Protein AF-A0A4Q3UJ24-F1 (afdb_monomer_lite)

Sequence (160 aa):
MNAFTTLYKRLLTLDPSAPPPLFPPARPFFGDTIEVGVDAPSQSGLSLRGGWGESGSEPAVPLPLPPLQDEPLEEGVLTFTASGPNTAGIVTELFLQPLASRNRRTYLERYRHLAFTGFPLGSAESYPVSPGWYACAYRFVNANTGEATAIAELGIVRAE

Structure (mmCIF, N/CA/C/O backbone):
data_AF-A0A4Q3UJ24-F1
#
_entry.id   AF-A0A4Q3UJ24-F1
#
loop_
_atom_site.group_PDB
_atom_site.id
_atom_site.type_symbol
_atom_site.label_atom_id
_atom_site.label_alt_id
_atom_site.label_comp_id
_atom_site.label_asym_id
_atom_site.label_entity_id
_atom_site.label_seq_id
_atom_site.pdbx_PDB_ins_code
_atom_site.Cartn_x
_atom_site.Cartn_y
_atom_site.Cartn_z
_atom_site.occupancy
_atom_site.B_iso_or_equiv
_atom_site.auth_seq_id
_atom_site.auth_comp_id
_atom_site.auth_asym_id
_atom_site.auth_atom_id
_atom_site.pdbx_PDB_model_num
ATOM 1 N N . MET A 1 1 ? 5.312 -11.292 20.563 1.00 50.56 1 MET A N 1
ATOM 2 C CA . MET A 1 1 ? 3.980 -11.162 21.201 1.00 50.56 1 MET A CA 1
ATOM 3 C C . MET A 1 1 ? 3.038 -10.591 20.151 1.00 50.56 1 MET A C 1
ATOM 5 O O . MET A 1 1 ? 3.427 -9.614 19.527 1.00 50.56 1 MET A O 1
ATOM 9 N N . ASN A 1 2 ? 1.907 -11.236 19.847 1.00 58.84 2 ASN A N 1
ATOM 10 C CA . ASN A 1 2 ? 1.033 -10.808 18.742 1.00 58.84 2 ASN A CA 1
ATOM 11 C C . ASN A 1 2 ? -0.003 -9.770 19.220 1.00 58.84 2 ASN A C 1
ATOM 13 O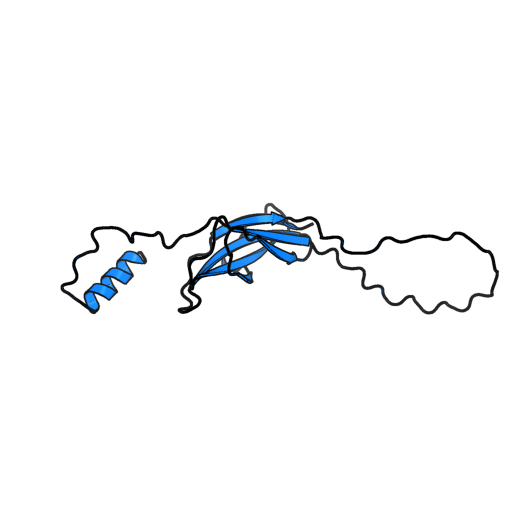 O . ASN A 1 2 ? -0.263 -9.665 20.420 1.00 58.84 2 ASN A O 1
ATOM 17 N N . ALA A 1 3 ? -0.591 -9.005 18.292 1.00 61.62 3 ALA A N 1
ATOM 18 C CA . ALA A 1 3 ? -1.565 -7.950 18.607 1.00 61.62 3 ALA A CA 1
ATOM 19 C C . ALA A 1 3 ? -2.751 -8.466 19.445 1.00 61.62 3 ALA A C 1
ATOM 21 O O . ALA A 1 3 ? -3.211 -7.789 20.363 1.00 61.62 3 ALA A O 1
ATOM 22 N N . PHE A 1 4 ? -3.167 -9.713 19.205 1.00 61.38 4 PHE A N 1
ATOM 23 C CA . PHE A 1 4 ? -4.209 -10.390 19.973 1.00 61.38 4 PHE A CA 1
ATOM 24 C C . PHE A 1 4 ? -3.833 -10.560 21.454 1.00 61.38 4 PHE A C 1
ATOM 26 O O . PHE A 1 4 ? -4.634 -10.256 22.336 1.00 61.38 4 PHE A O 1
ATOM 33 N N . THR A 1 5 ? -2.588 -10.956 21.752 1.00 67.50 5 THR A N 1
ATOM 34 C CA . THR A 1 5 ? -2.114 -11.096 23.141 1.00 67.50 5 THR A CA 1
ATOM 35 C C . THR A 1 5 ? -2.092 -9.745 23.861 1.00 67.50 5 THR A C 1
ATOM 37 O O . THR A 1 5 ? -2.345 -9.678 25.061 1.00 67.50 5 THR A O 1
ATOM 40 N N . THR A 1 6 ? -1.775 -8.665 23.143 1.00 72.56 6 THR A N 1
ATOM 41 C CA . THR A 1 6 ? -1.707 -7.306 23.698 1.00 72.56 6 THR A CA 1
ATOM 42 C C . THR A 1 6 ? -3.099 -6.747 23.998 1.00 72.56 6 THR A C 1
ATOM 44 O O . THR A 1 6 ? -3.315 -6.214 25.086 1.00 72.56 6 THR A O 1
ATOM 47 N N . LEU A 1 7 ? -4.058 -6.925 23.084 1.00 72.25 7 LEU A N 1
ATOM 48 C CA . LEU A 1 7 ? -5.453 -6.516 23.285 1.00 72.25 7 LEU A CA 1
ATOM 49 C C . LEU A 1 7 ? -6.120 -7.296 24.422 1.00 72.25 7 LEU A C 1
ATOM 51 O O . LEU A 1 7 ? -6.783 -6.696 25.265 1.00 72.25 7 LEU A O 1
ATOM 55 N N . TYR A 1 8 ? -5.884 -8.608 24.508 1.00 73.25 8 TYR A N 1
ATOM 56 C CA . TYR A 1 8 ? -6.436 -9.423 25.590 1.00 73.25 8 TYR A CA 1
ATOM 57 C C . TYR A 1 8 ? -5.894 -9.009 26.967 1.00 73.25 8 TYR A C 1
ATOM 59 O O . TYR A 1 8 ? -6.646 -8.895 27.931 1.00 73.25 8 TYR A O 1
ATOM 67 N N . LYS A 1 9 ? -4.601 -8.677 27.057 1.00 79.00 9 LYS A N 1
ATOM 68 C CA . LYS A 1 9 ? -4.016 -8.115 28.286 1.00 79.00 9 LYS A CA 1
ATOM 69 C C . LYS A 1 9 ? -4.651 -6.776 28.670 1.00 79.00 9 LYS A C 1
ATOM 71 O O . LYS A 1 9 ? -4.947 -6.558 29.841 1.00 79.00 9 LYS A O 1
ATOM 76 N N . ARG A 1 10 ? -4.897 -5.897 27.692 1.00 75.31 10 ARG A N 1
ATOM 77 C CA . ARG A 1 10 ? -5.622 -4.628 27.891 1.00 75.31 10 ARG A CA 1
ATOM 78 C C . ARG A 1 10 ? -7.040 -4.859 28.423 1.00 75.31 10 ARG A C 1
ATOM 80 O O . ARG A 1 10 ? -7.435 -4.163 29.351 1.00 75.31 10 ARG A O 1
ATOM 87 N N . LEU A 1 11 ? -7.762 -5.849 27.894 1.00 78.00 11 LEU A N 1
ATOM 88 C CA . LEU A 1 11 ? -9.104 -6.217 28.358 1.00 78.00 11 LEU A CA 1
ATOM 89 C C . LEU A 1 11 ? -9.093 -6.682 29.820 1.00 78.00 11 LEU A C 1
ATOM 91 O O . LEU A 1 11 ? -9.844 -6.142 30.621 1.00 78.00 11 LEU A O 1
ATOM 95 N N . LEU 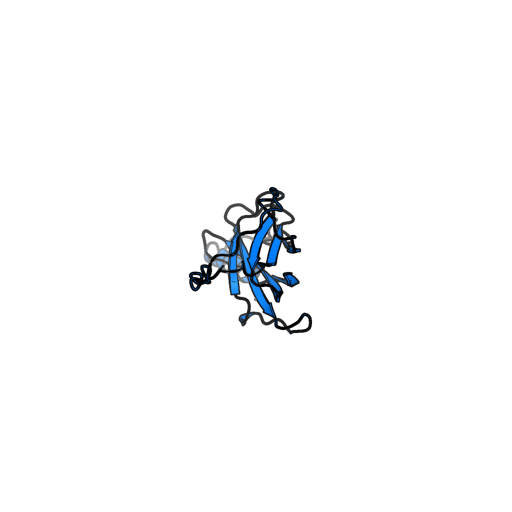A 1 12 ? -8.178 -7.584 30.188 1.00 80.81 12 LEU A N 1
ATOM 96 C CA . LEU A 1 12 ? -8.031 -8.059 31.573 1.00 80.81 12 LEU A CA 1
ATOM 97 C C . LEU A 1 12 ? -7.649 -6.950 32.565 1.00 80.81 12 LEU A C 1
ATOM 99 O O . LEU A 1 12 ? -7.876 -7.084 33.763 1.00 80.81 12 LEU A O 1
ATOM 103 N N . THR A 1 13 ? -7.057 -5.856 32.076 1.00 82.81 13 THR A N 1
ATOM 104 C CA . THR A 1 13 ? -6.737 -4.685 32.907 1.00 82.81 13 THR A CA 1
ATOM 105 C C . THR A 1 13 ? -7.984 -3.841 33.203 1.00 82.81 13 THR A C 1
ATOM 107 O O . THR A 1 13 ? -8.037 -3.174 34.230 1.00 82.81 13 THR A O 1
ATOM 110 N N . LEU A 1 14 ? -8.974 -3.851 32.303 1.00 77.62 14 LEU A N 1
ATOM 111 C CA . LEU A 1 14 ? -10.236 -3.114 32.438 1.00 77.62 14 LEU A CA 1
ATOM 112 C C . LEU A 1 14 ? -11.309 -3.935 33.160 1.00 77.62 14 LEU A C 1
ATOM 114 O O . LEU A 1 14 ? -12.084 -3.381 33.933 1.00 77.62 14 LEU A O 1
ATOM 118 N N . ASP A 1 15 ? -11.332 -5.242 32.916 1.00 83.31 15 ASP A N 1
ATOM 119 C CA . ASP A 1 15 ? -12.223 -6.195 33.564 1.00 83.31 15 ASP A CA 1
ATOM 120 C C . ASP A 1 15 ? -11.471 -7.518 33.800 1.00 83.31 15 ASP A C 1
ATOM 122 O O . ASP A 1 15 ? -11.307 -8.320 32.874 1.00 83.31 15 ASP A O 1
ATOM 126 N N . PRO A 1 16 ? -11.004 -7.776 35.034 1.00 87.31 16 PRO A N 1
ATOM 127 C CA . PRO A 1 16 ? -10.268 -8.994 35.358 1.00 87.31 16 PRO A CA 1
ATOM 128 C C . PRO A 1 16 ? -11.150 -10.250 35.343 1.00 87.31 16 PRO A C 1
ATOM 130 O O . PRO A 1 16 ? -10.620 -11.360 35.386 1.00 87.31 16 PRO A O 1
ATOM 133 N N . SER A 1 17 ? -12.476 -10.093 35.290 1.00 85.56 17 SER A N 1
ATOM 134 C CA . SER A 1 17 ? -13.439 -11.192 35.197 1.00 85.56 17 SER A CA 1
ATOM 135 C C . SER A 1 17 ? -13.883 -11.493 33.763 1.00 85.56 17 SER A C 1
ATOM 137 O O . SER A 1 17 ? -14.637 -12.445 33.548 1.00 85.56 17 SER A O 1
ATOM 139 N N . ALA A 1 18 ? -13.395 -10.727 32.780 1.00 77.06 18 ALA A N 1
ATOM 140 C CA . ALA A 1 18 ? -13.742 -10.919 31.381 1.00 77.06 18 ALA A CA 1
ATOM 141 C C . ALA A 1 18 ? -13.343 -12.333 30.911 1.00 77.06 18 ALA A C 1
ATOM 143 O O . ALA A 1 18 ? -12.176 -12.724 31.044 1.00 77.06 18 ALA A O 1
ATOM 144 N N . PRO A 1 19 ? -14.278 -13.118 30.344 1.00 71.75 19 PRO A N 1
ATOM 145 C CA . PRO A 1 19 ? -13.963 -14.450 29.857 1.00 71.75 19 PRO A CA 1
ATOM 146 C C . PRO A 1 19 ? -12.967 -14.368 28.691 1.00 71.75 19 PRO A C 1
ATOM 148 O O . PRO A 1 19 ? -13.056 -13.448 27.867 1.00 71.75 19 PRO A O 1
ATOM 151 N N . PRO A 1 20 ? -12.033 -15.331 28.574 1.00 64.50 20 PRO A N 1
ATOM 152 C CA . PRO A 1 20 ? -11.149 -15.392 27.423 1.00 64.50 20 PRO A CA 1
ATOM 153 C C . PRO A 1 20 ? -11.987 -15.464 26.141 1.00 64.50 20 PRO A C 1
ATOM 155 O O . PRO A 1 20 ? -12.939 -16.248 26.086 1.00 64.50 20 PRO A O 1
ATOM 158 N N . PRO A 1 21 ? -11.661 -14.677 25.101 1.00 60.38 21 PRO A N 1
ATOM 159 C CA . PRO A 1 21 ? -12.354 -14.773 23.828 1.00 60.38 21 PRO A CA 1
ATOM 160 C C . PRO A 1 21 ? -12.156 -16.184 23.266 1.00 60.38 21 PRO A C 1
ATOM 162 O O . PRO A 1 21 ? -11.046 -16.585 22.921 1.00 60.38 21 PRO A O 1
ATOM 165 N N . LEU A 1 22 ? -13.250 -16.946 23.214 1.00 62.34 22 LEU A N 1
ATOM 166 C CA . LEU A 1 22 ? -13.259 -18.346 22.776 1.00 62.34 22 LEU A CA 1
ATOM 167 C C . LEU A 1 22 ? -13.117 -18.492 21.258 1.00 62.34 22 LEU A C 1
ATOM 169 O O . LEU A 1 22 ? -12.803 -19.570 20.761 1.00 62.34 22 LEU A O 1
ATOM 173 N N . PHE A 1 23 ? -13.329 -17.399 20.529 1.00 52.28 23 PHE A N 1
ATOM 174 C CA . PHE A 1 23 ? -13.231 -17.345 19.083 1.00 52.28 23 PHE A CA 1
ATOM 175 C C . PHE A 1 23 ? -12.278 -16.216 18.685 1.00 52.28 23 PHE A C 1
ATOM 177 O O . PHE A 1 23 ? -12.253 -15.173 19.351 1.00 52.28 23 PHE A O 1
ATOM 184 N N . PRO A 1 24 ? -11.500 -16.386 17.601 1.00 50.75 24 PRO A N 1
ATOM 185 C CA . PRO A 1 24 ? -10.839 -15.248 16.977 1.00 50.75 24 PRO A CA 1
ATOM 186 C C . PRO A 1 24 ? -11.889 -14.172 16.633 1.00 50.75 24 PRO A C 1
ATOM 188 O O . PRO A 1 24 ? -13.072 -14.502 16.492 1.00 50.75 24 PRO A O 1
ATOM 191 N N . PRO A 1 25 ? -11.498 -12.889 16.499 1.00 53.19 25 PRO A N 1
ATOM 192 C CA . PRO A 1 25 ? -12.421 -11.856 16.045 1.00 53.19 25 PRO A CA 1
ATOM 193 C C . PRO A 1 25 ? -13.148 -12.340 14.787 1.00 53.19 25 PRO A C 1
ATOM 195 O O . PRO A 1 25 ? -12.522 -12.849 13.858 1.00 53.19 25 PRO A O 1
ATOM 198 N N . ALA A 1 26 ? -14.476 -12.194 14.775 1.00 50.53 26 ALA A N 1
ATOM 199 C CA . ALA A 1 26 ? -15.353 -12.736 13.731 1.00 50.53 26 ALA A CA 1
ATOM 200 C C . ALA A 1 26 ? -15.060 -12.178 12.326 1.00 50.53 26 ALA A C 1
ATOM 202 O O . ALA A 1 26 ? -15.609 -12.657 11.337 1.00 50.53 26 ALA A O 1
ATOM 203 N N . ARG A 1 27 ? -14.211 -11.149 12.242 1.00 42.06 27 ARG A N 1
ATOM 204 C CA . ARG A 1 27 ? -13.706 -10.573 11.005 1.00 42.06 27 ARG A CA 1
ATOM 205 C C . ARG A 1 27 ? -12.182 -10.481 11.092 1.00 42.06 27 ARG A C 1
ATOM 207 O O . ARG A 1 27 ? -11.677 -9.951 12.088 1.00 42.06 27 ARG A O 1
ATOM 214 N N . PRO A 1 28 ? -11.444 -10.961 10.079 1.00 47.44 28 PRO A N 1
ATOM 215 C CA . PRO A 1 28 ? -10.053 -10.578 9.920 1.00 47.44 28 PRO A CA 1
ATOM 216 C C . PRO A 1 28 ? -9.968 -9.045 9.879 1.00 47.44 28 PRO A C 1
ATOM 218 O O . PRO A 1 28 ? -10.821 -8.390 9.289 1.00 47.44 28 PRO A O 1
ATOM 221 N N . PHE A 1 29 ? -8.919 -8.461 10.458 1.00 50.59 29 PHE A N 1
ATOM 222 C CA . PHE A 1 29 ? -8.585 -7.043 10.235 1.00 50.59 29 PHE A CA 1
ATOM 223 C C . PHE A 1 29 ? -7.980 -6.810 8.828 1.00 50.59 29 PHE A C 1
ATOM 225 O O . PHE A 1 29 ? -7.466 -5.742 8.519 1.00 50.59 29 PHE A O 1
ATOM 232 N N . PHE A 1 30 ? -8.008 -7.840 7.982 1.00 55.16 30 PHE A N 1
ATOM 233 C CA . PHE A 1 30 ? -7.526 -7.849 6.609 1.00 55.16 30 PHE A CA 1
ATOM 234 C C . PHE A 1 30 ? -8.750 -7.943 5.704 1.00 55.16 30 PHE A C 1
ATOM 236 O O . PHE A 1 30 ? -9.572 -8.842 5.888 1.00 55.16 30 PHE A O 1
ATOM 243 N N . GLY A 1 31 ? -8.897 -6.974 4.805 1.00 42.84 31 GLY A N 1
ATOM 244 C CA . GLY A 1 31 ? -10.118 -6.807 4.022 1.00 42.84 31 GLY A CA 1
ATOM 245 C C . GLY A 1 31 ? -9.971 -7.209 2.569 1.00 42.84 31 GLY A C 1
ATOM 246 O O . GLY A 1 31 ? -10.722 -8.055 2.111 1.00 42.84 31 GLY A O 1
ATOM 247 N N . ASP A 1 32 ? -8.993 -6.655 1.858 1.00 53.06 32 ASP A N 1
ATOM 248 C CA . ASP A 1 32 ? -9.015 -6.711 0.399 1.00 53.06 32 ASP A CA 1
ATOM 249 C C . ASP A 1 32 ? -7.628 -6.925 -0.190 1.00 53.06 32 ASP A C 1
ATOM 251 O O . ASP A 1 32 ? -6.625 -6.429 0.327 1.00 53.06 32 ASP A O 1
ATOM 255 N N . THR A 1 33 ? -7.589 -7.675 -1.290 1.00 56.09 33 THR A N 1
ATOM 256 C CA . THR A 1 33 ? -6.408 -7.752 -2.144 1.00 56.09 33 THR A CA 1
ATOM 257 C C . THR A 1 33 ? -6.421 -6.511 -3.023 1.00 56.09 33 THR A C 1
ATOM 259 O O . THR A 1 33 ? -7.367 -6.289 -3.777 1.00 56.09 33 THR A O 1
ATOM 262 N N . ILE A 1 34 ? -5.395 -5.677 -2.893 1.00 65.31 34 ILE A N 1
ATOM 263 C CA . ILE A 1 34 ? -5.133 -4.622 -3.867 1.00 65.31 34 ILE A CA 1
ATOM 264 C C . ILE A 1 34 ? -4.326 -5.253 -4.999 1.00 65.31 34 ILE A C 1
ATOM 266 O O . ILE A 1 34 ? -3.360 -5.968 -4.749 1.00 65.31 34 ILE A O 1
ATOM 270 N N . GLU A 1 35 ? -4.721 -4.998 -6.235 1.00 74.06 35 GLU A N 1
ATOM 271 C CA . GLU A 1 35 ? -3.950 -5.309 -7.431 1.00 74.06 35 GLU A CA 1
ATOM 272 C C . GLU A 1 35 ? -3.419 -4.007 -8.030 1.00 74.06 35 GLU A C 1
ATOM 274 O O . GLU A 1 35 ? -4.015 -2.939 -7.871 1.00 74.06 35 GLU A O 1
ATOM 279 N N . VAL A 1 36 ? -2.278 -4.086 -8.709 1.00 79.88 36 VAL A N 1
ATOM 280 C CA . VAL A 1 36 ? -1.691 -2.948 -9.416 1.00 79.88 36 VAL A CA 1
ATOM 281 C C . VAL A 1 36 ? -1.546 -3.287 -10.892 1.00 79.88 36 VAL A C 1
ATOM 283 O O . VAL A 1 36 ? -0.994 -4.326 -11.258 1.00 79.88 36 VAL A O 1
ATOM 286 N N . GLY A 1 37 ? -2.058 -2.395 -11.729 1.00 71.31 37 GLY A N 1
ATOM 287 C CA . GLY A 1 37 ? -1.960 -2.427 -13.178 1.00 71.31 37 GLY A CA 1
ATOM 288 C C . GLY A 1 37 ? -1.336 -1.141 -13.713 1.00 71.31 37 GLY A C 1
ATOM 289 O O . GLY A 1 37 ? -1.108 -0.176 -12.983 1.00 71.31 37 GLY A O 1
ATOM 290 N N . VAL A 1 38 ? -1.052 -1.149 -15.008 1.00 71.25 38 VAL A N 1
ATOM 291 C CA . VAL A 1 38 ? -0.562 0.009 -15.760 1.00 71.25 38 VAL A CA 1
ATOM 292 C C . VAL A 1 38 ? -1.654 0.340 -16.763 1.00 71.25 38 VAL A C 1
ATOM 294 O O . VAL A 1 38 ? -2.083 -0.557 -17.491 1.00 71.25 38 VAL A O 1
ATOM 297 N N . ASP A 1 39 ? -2.122 1.585 -16.773 1.00 55.22 39 ASP A N 1
ATOM 298 C CA . ASP A 1 39 ? -3.056 2.055 -17.796 1.00 55.22 39 ASP A CA 1
ATOM 299 C C . ASP A 1 39 ? -2.303 2.746 -18.927 1.00 55.22 39 ASP A C 1
ATOM 301 O O . ASP A 1 39 ? -1.263 3.370 -18.712 1.00 55.22 39 ASP A O 1
ATOM 305 N N . ALA A 1 40 ? -2.849 2.652 -20.139 1.00 41.12 40 ALA A N 1
ATOM 306 C CA . ALA A 1 40 ? -2.377 3.481 -21.239 1.00 41.12 40 ALA A CA 1
ATOM 307 C C . ALA A 1 40 ? -2.690 4.957 -20.923 1.00 41.12 40 ALA A C 1
ATOM 309 O O . ALA A 1 40 ? -3.785 5.242 -20.425 1.00 41.12 40 ALA A O 1
ATOM 310 N N . PRO A 1 41 ? -1.782 5.904 -21.228 1.00 42.69 41 PRO A N 1
ATOM 311 C CA . PRO A 1 41 ? -2.036 7.316 -20.985 1.00 42.69 41 PRO A CA 1
ATOM 312 C C . PRO A 1 41 ? -3.322 7.728 -21.707 1.00 42.69 41 PRO A C 1
ATOM 314 O O . PRO A 1 41 ? -3.481 7.511 -22.913 1.00 42.69 41 PRO A O 1
ATOM 317 N N . SER A 1 42 ? -4.270 8.296 -20.960 1.00 43.50 42 SER A N 1
ATOM 318 C CA . SER A 1 42 ? -5.546 8.771 -21.487 1.00 43.50 42 SER A CA 1
ATOM 319 C C . SER A 1 42 ? -5.305 9.955 -22.428 1.00 43.50 42 SER A C 1
ATOM 321 O O . SER A 1 42 ? -5.337 11.111 -22.003 1.00 43.50 42 SER A O 1
ATOM 323 N N . GLN A 1 43 ? -5.049 9.678 -23.710 1.00 41.38 43 GLN A N 1
ATOM 324 C CA . GLN A 1 43 ? -4.903 10.699 -24.747 1.00 41.38 43 GLN A CA 1
ATOM 325 C C . GLN A 1 43 ? -6.232 11.440 -24.925 1.00 41.38 43 GLN A C 1
ATOM 327 O O . GLN A 1 43 ? -7.132 10.995 -25.638 1.00 41.38 43 GLN A O 1
ATOM 332 N N . SER A 1 44 ? -6.360 12.582 -24.256 1.00 42.00 44 SER A N 1
ATOM 333 C CA . SER A 1 44 ? -7.548 13.430 -24.305 1.00 42.00 44 SER A CA 1
ATOM 334 C C . SER A 1 44 ? -7.225 14.744 -25.016 1.00 42.00 44 SER A C 1
ATOM 336 O O . SER A 1 44 ? -6.802 15.707 -24.388 1.00 42.00 44 SER A O 1
ATOM 338 N N . GLY A 1 45 ? -7.486 14.774 -26.329 1.00 35.03 45 GLY A N 1
ATOM 339 C CA . GLY A 1 45 ? -7.586 15.984 -27.164 1.00 35.03 45 GLY A CA 1
ATOM 340 C C . GLY A 1 45 ? -6.280 16.373 -27.868 1.00 35.03 45 GLY A C 1
ATOM 341 O O . GLY A 1 45 ? -5.229 16.394 -27.257 1.00 35.03 45 GLY A O 1
ATOM 342 N N . LEU A 1 46 ? -6.220 16.706 -29.156 1.00 33.75 46 LEU A N 1
ATOM 343 C CA . LEU A 1 46 ? -7.227 17.032 -30.163 1.00 33.75 46 LEU A CA 1
ATOM 344 C C . LEU A 1 46 ? -6.577 16.780 -31.536 1.00 33.75 46 LEU A C 1
ATOM 346 O O . LEU A 1 46 ? -5.570 17.395 -31.875 1.00 33.75 46 LEU A O 1
ATOM 350 N N . SER A 1 47 ? -7.170 15.917 -32.357 1.00 47.22 47 SER A N 1
ATOM 351 C CA . SER A 1 47 ? -6.954 15.973 -33.806 1.00 47.22 47 SER A CA 1
ATOM 352 C C . SER A 1 47 ? -7.803 17.101 -34.381 1.00 47.22 47 SER A C 1
ATOM 354 O O . SER A 1 47 ? -8.986 17.134 -34.060 1.00 47.22 47 SER A O 1
ATOM 356 N N . LEU A 1 48 ? -7.250 17.952 -35.261 1.00 39.78 48 LEU A N 1
ATOM 357 C CA . LEU A 1 48 ? -7.967 18.533 -36.413 1.00 39.78 48 LEU A CA 1
ATOM 358 C C . LEU A 1 48 ? -7.041 19.316 -37.378 1.00 39.78 48 LEU A C 1
ATOM 360 O O . LEU A 1 48 ? -6.561 20.399 -37.075 1.00 39.78 48 LEU A O 1
ATOM 364 N N . ARG A 1 49 ? -6.918 18.749 -38.589 1.00 39.38 49 ARG A N 1
ATOM 365 C CA . ARG A 1 49 ? -6.974 19.376 -39.931 1.00 39.38 49 ARG A CA 1
ATOM 366 C C . ARG A 1 49 ? -6.038 20.549 -40.300 1.00 39.38 49 ARG A C 1
ATOM 368 O O . ARG A 1 49 ? -6.361 21.700 -40.064 1.00 39.38 49 ARG A O 1
ATOM 375 N N . GLY A 1 50 ? -5.097 20.231 -41.197 1.00 36.56 50 GLY A N 1
ATOM 376 C CA . GLY A 1 50 ? -5.226 20.563 -42.630 1.00 36.56 50 GLY A CA 1
ATOM 377 C C . GLY A 1 50 ? -4.588 21.864 -43.142 1.00 36.56 50 GLY A C 1
ATOM 378 O O . GLY A 1 50 ? -4.870 22.938 -42.634 1.00 36.56 50 GLY A O 1
ATOM 379 N N . GLY A 1 51 ? -3.845 21.755 -44.254 1.00 34.72 51 GLY A N 1
ATOM 380 C CA . GLY A 1 51 ? -3.584 22.872 -45.175 1.00 34.72 51 GLY A CA 1
ATOM 381 C C . GLY A 1 51 ? -2.169 22.908 -45.756 1.00 34.72 51 GLY A C 1
ATOM 382 O O . GLY A 1 51 ? -1.252 23.389 -45.106 1.00 34.72 51 GLY A O 1
ATOM 383 N N . TRP A 1 52 ? -2.007 22.427 -46.991 1.00 43.28 52 TRP A N 1
ATOM 384 C CA . TRP A 1 52 ? -0.829 22.666 -47.837 1.00 43.28 52 TRP A CA 1
ATOM 385 C C . TRP A 1 52 ? -1.078 23.903 -48.725 1.00 43.28 52 TRP A C 1
ATOM 387 O O . TRP A 1 52 ? -2.150 23.992 -49.322 1.00 43.28 52 TRP A O 1
ATOM 397 N N . GLY A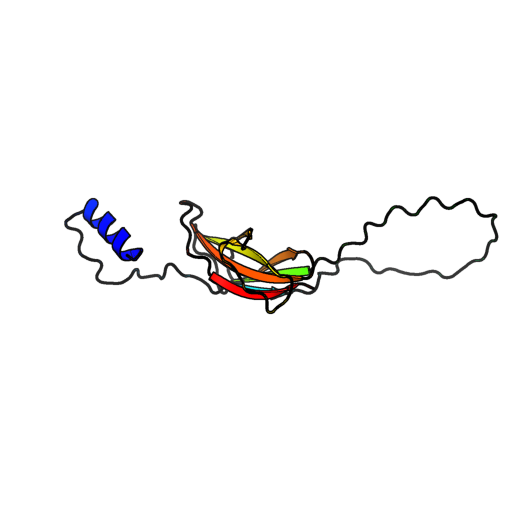 1 53 ? -0.085 24.794 -48.858 1.00 38.06 53 GLY A N 1
ATOM 398 C CA . GLY A 1 53 ? -0.070 25.988 -49.737 1.00 38.06 53 GLY A CA 1
ATOM 399 C C . GLY A 1 53 ? 0.196 27.271 -48.931 1.00 38.06 53 GLY A C 1
ATOM 400 O O . GLY A 1 53 ? -0.345 27.407 -47.846 1.00 38.06 53 GLY A O 1
ATOM 401 N N . GLU A 1 54 ? 1.032 28.238 -49.312 1.00 37.81 54 GLU A N 1
ATOM 402 C CA . GLU A 1 54 ? 1.595 28.646 -50.604 1.00 37.81 54 GLU A CA 1
ATOM 403 C C . GLU A 1 54 ? 2.956 29.353 -50.411 1.00 37.81 54 GLU A C 1
ATOM 405 O O . GLU A 1 54 ? 3.381 29.656 -49.297 1.00 37.81 54 GLU A O 1
ATOM 410 N N . SER A 1 55 ? 3.645 29.598 -51.528 1.00 48.34 55 SER A N 1
ATOM 411 C CA . SER A 1 55 ? 4.966 30.214 -51.625 1.00 48.34 55 SER A CA 1
ATOM 412 C C . SER A 1 55 ? 4.956 31.728 -51.389 1.00 48.34 55 SER A C 1
ATOM 414 O O . SER A 1 55 ? 4.124 32.433 -51.957 1.00 48.34 55 SER A O 1
ATOM 416 N N . GLY A 1 56 ? 5.976 32.241 -50.702 1.00 38.56 56 GLY A N 1
ATOM 417 C CA . GLY A 1 56 ? 6.282 33.669 -50.625 1.00 38.56 56 GLY A CA 1
ATOM 418 C C . GLY A 1 56 ? 7.671 33.881 -50.031 1.00 38.56 56 GLY A C 1
ATOM 419 O O . GLY A 1 56 ? 7.928 33.512 -48.892 1.00 38.56 56 GLY A O 1
ATOM 420 N N . SER A 1 57 ? 8.596 34.411 -50.826 1.00 50.72 57 SER A N 1
ATOM 421 C CA . SER A 1 57 ? 9.958 34.749 -50.415 1.00 50.72 57 SER A CA 1
ATOM 422 C C . SER A 1 57 ? 9.985 36.123 -49.733 1.00 50.72 57 SER A C 1
ATOM 424 O O . SER A 1 57 ? 9.991 37.142 -50.424 1.00 50.72 57 SER A O 1
ATOM 426 N N . GLU A 1 58 ? 10.035 36.150 -48.400 1.00 47.94 58 GLU A N 1
ATOM 427 C CA . GLU A 1 58 ? 10.365 37.335 -47.591 1.00 47.94 58 GLU A CA 1
ATOM 428 C C . GLU A 1 58 ? 11.782 37.209 -46.991 1.00 47.94 58 GLU A C 1
ATOM 430 O O . GLU A 1 58 ? 12.219 36.099 -46.668 1.00 47.94 58 GLU A O 1
ATOM 435 N N . PRO A 1 59 ? 12.542 38.314 -46.855 1.00 46.38 59 PRO A N 1
ATOM 436 C CA . PRO A 1 59 ? 13.871 38.287 -46.252 1.00 46.38 59 PRO A CA 1
ATOM 437 C C . PRO A 1 59 ? 13.782 37.942 -44.759 1.00 46.38 59 PRO A C 1
ATOM 439 O O . PRO A 1 59 ? 12.966 38.497 -44.026 1.00 46.38 59 PRO A O 1
ATOM 442 N N . ALA A 1 60 ? 14.644 37.022 -44.320 1.00 55.28 60 ALA A N 1
ATOM 443 C CA . ALA A 1 60 ? 14.634 36.420 -42.991 1.00 55.28 60 ALA A CA 1
ATOM 444 C C . ALA A 1 60 ? 14.802 37.452 -41.860 1.00 55.28 60 ALA A C 1
ATOM 446 O O . ALA A 1 60 ? 15.914 37.801 -41.462 1.00 55.28 60 ALA A O 1
ATOM 447 N N . VAL A 1 61 ? 13.680 37.895 -41.298 1.00 61.06 61 VAL A N 1
ATOM 448 C CA . VAL A 1 61 ? 13.618 38.357 -39.910 1.00 61.06 61 VAL A CA 1
ATOM 449 C C . VAL A 1 61 ? 13.981 37.146 -39.039 1.00 61.06 61 VAL A C 1
ATOM 451 O O . VAL A 1 61 ? 13.441 36.066 -39.292 1.00 61.06 61 VAL A O 1
A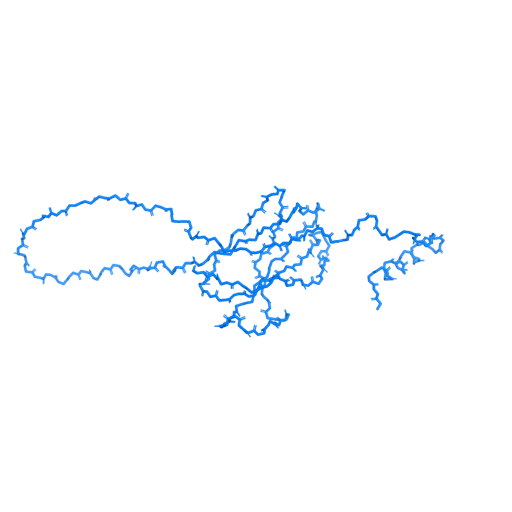TOM 454 N N . PRO A 1 62 ? 14.887 37.253 -38.046 1.00 56.12 62 PRO A N 1
ATOM 455 C CA . PRO A 1 62 ? 15.105 36.154 -37.118 1.00 56.12 62 PRO A CA 1
ATOM 456 C C . PRO A 1 62 ? 13.766 35.871 -36.444 1.00 56.12 62 PRO A C 1
ATOM 458 O O . PRO A 1 62 ? 13.231 36.736 -35.746 1.00 56.12 62 PRO A O 1
ATOM 461 N N . LEU A 1 63 ? 13.195 34.697 -36.716 1.00 60.44 63 LEU A N 1
ATOM 462 C CA . LEU A 1 63 ? 11.957 34.279 -36.081 1.00 60.44 63 LEU A CA 1
ATOM 463 C C . LEU A 1 63 ? 12.163 34.385 -34.563 1.00 60.44 63 LEU A C 1
ATOM 465 O O . LEU A 1 63 ? 13.204 33.927 -34.074 1.00 60.44 63 LEU A O 1
ATOM 469 N N . PRO A 1 64 ? 11.228 34.994 -33.810 1.00 65.94 64 PRO A N 1
ATOM 470 C CA . PRO A 1 64 ? 11.254 34.857 -32.364 1.00 65.94 64 PRO A CA 1
ATOM 471 C C . PRO A 1 64 ? 11.316 33.360 -32.066 1.00 65.94 64 PRO A C 1
ATOM 473 O O . PRO A 1 64 ? 10.578 32.584 -32.679 1.00 65.94 64 PRO A O 1
ATOM 476 N N . LEU A 1 65 ? 12.257 32.965 -31.199 1.00 62.66 65 LEU A N 1
ATOM 477 C CA . LEU A 1 65 ? 12.380 31.578 -30.762 1.00 62.66 65 LEU A CA 1
ATOM 478 C C . LEU A 1 65 ? 10.969 31.078 -30.436 1.00 62.66 65 LEU A C 1
ATOM 480 O O . LEU A 1 65 ? 10.246 31.802 -29.736 1.00 62.66 65 LEU A O 1
ATOM 484 N N . PRO A 1 66 ? 10.547 29.910 -30.957 1.00 59.97 66 PRO A N 1
ATOM 485 C CA . PRO A 1 66 ? 9.288 29.343 -30.514 1.00 59.97 66 PRO A CA 1
ATOM 486 C C . PRO A 1 66 ? 9.320 29.322 -28.980 1.00 59.97 66 PRO A C 1
ATOM 488 O O . PRO A 1 66 ? 10.397 29.085 -28.412 1.00 59.97 66 PRO A O 1
ATOM 491 N N . PRO A 1 67 ? 8.201 29.633 -28.296 1.00 58.88 67 PRO A N 1
ATOM 492 C CA . PRO A 1 67 ? 8.149 29.420 -26.856 1.00 58.88 67 PRO A CA 1
ATOM 493 C C . PRO A 1 67 ? 8.660 28.004 -26.611 1.00 58.88 67 PRO A C 1
ATOM 495 O O . PRO A 1 67 ? 8.304 27.113 -27.383 1.00 58.88 67 PRO A O 1
ATOM 498 N N . LEU A 1 68 ? 9.548 27.829 -25.624 1.00 56.78 68 LEU A N 1
ATOM 499 C CA . LEU A 1 68 ? 9.932 26.505 -25.141 1.00 56.78 68 LEU A CA 1
ATOM 500 C C . LEU A 1 68 ? 8.623 25.742 -24.956 1.00 56.78 68 LEU A C 1
ATOM 502 O O . LEU A 1 68 ? 7.842 26.051 -24.059 1.00 56.78 68 LEU A O 1
ATOM 506 N N . GLN A 1 69 ? 8.327 24.859 -25.905 1.00 55.00 69 GLN A N 1
ATOM 507 C CA . GLN A 1 69 ? 7.248 23.915 -25.769 1.00 55.00 69 GLN A CA 1
ATOM 508 C C . GLN A 1 69 ? 7.769 23.035 -24.647 1.00 55.00 69 GLN A C 1
ATOM 510 O O . GLN A 1 69 ? 8.762 22.328 -24.828 1.00 55.00 69 GLN A O 1
ATOM 515 N N . ASP A 1 70 ? 7.211 23.206 -23.451 1.00 55.53 70 ASP A N 1
ATOM 516 C CA . ASP A 1 70 ? 7.331 22.209 -22.402 1.00 55.53 70 ASP A CA 1
ATOM 517 C C . ASP A 1 70 ? 6.690 20.953 -22.997 1.00 55.53 70 ASP A C 1
ATOM 519 O O . ASP A 1 70 ? 5.479 20.755 -22.907 1.00 55.53 70 ASP A O 1
ATOM 523 N N . GLU A 1 71 ? 7.484 20.182 -23.743 1.00 56.88 71 GLU A N 1
ATOM 524 C CA . GLU A 1 71 ? 7.077 18.890 -24.268 1.00 56.88 71 GLU A CA 1
ATOM 525 C C . GLU A 1 71 ? 6.554 18.116 -23.058 1.00 56.88 71 GLU A C 1
ATOM 527 O O . GLU A 1 71 ? 7.285 18.012 -22.061 1.00 56.88 71 GLU A O 1
ATOM 532 N N . PRO A 1 72 ? 5.292 17.649 -23.076 1.00 55.06 72 PRO A N 1
ATOM 533 C CA . PRO A 1 72 ? 4.749 16.920 -21.949 1.00 55.06 72 PRO A CA 1
ATOM 534 C C . PRO A 1 72 ? 5.683 15.737 -21.717 1.00 55.06 72 PRO A C 1
ATOM 536 O O . PRO A 1 72 ? 5.848 14.889 -22.594 1.00 55.06 72 PRO A O 1
ATOM 539 N N . LEU A 1 73 ? 6.364 15.731 -20.567 1.00 56.81 73 LEU A N 1
ATOM 540 C CA . LEU A 1 73 ? 7.108 14.565 -20.114 1.00 56.81 73 LEU A CA 1
ATOM 541 C C . LEU A 1 73 ? 6.092 13.432 -20.152 1.00 56.81 73 LEU A C 1
ATOM 543 O O . LEU A 1 73 ? 5.095 13.540 -19.447 1.00 56.81 73 LEU A O 1
ATOM 547 N N . GLU A 1 74 ? 6.274 12.436 -21.024 1.00 65.38 74 GLU A N 1
ATOM 548 C CA . GLU A 1 74 ? 5.317 11.333 -21.109 1.00 65.38 74 GLU A CA 1
ATOM 549 C C . GLU A 1 74 ? 5.153 10.762 -19.698 1.00 65.38 74 GLU A C 1
ATOM 551 O O . GLU A 1 74 ? 6.116 10.291 -19.095 1.00 65.38 74 GLU A O 1
ATOM 556 N N . GLU A 1 75 ? 3.976 10.963 -19.109 1.00 80.00 75 GLU A N 1
ATOM 557 C CA . GLU A 1 75 ? 3.676 10.517 -17.757 1.00 80.00 75 GLU A CA 1
ATOM 558 C C . GLU A 1 75 ? 3.187 9.079 -17.858 1.00 80.00 75 GLU A C 1
ATOM 560 O O . GLU A 1 75 ? 2.211 8.795 -18.556 1.00 80.00 75 GLU A O 1
ATOM 565 N N . GLY A 1 76 ? 3.842 8.181 -17.129 1.00 85.12 76 GLY A N 1
ATOM 566 C CA . GLY A 1 76 ? 3.315 6.843 -16.934 1.00 85.12 76 GLY A CA 1
ATOM 567 C C . GLY A 1 76 ? 2.189 6.857 -15.909 1.00 85.12 76 GLY A C 1
ATOM 568 O O . GLY A 1 76 ? 2.158 7.694 -15.007 1.00 85.12 76 GLY A O 1
ATOM 569 N N . VAL A 1 77 ? 1.253 5.915 -16.016 1.00 90.56 77 VAL A N 1
ATOM 570 C CA . VAL A 1 77 ? 0.097 5.834 -15.111 1.00 90.56 77 VAL A CA 1
ATOM 571 C C . VAL A 1 77 ? 0.095 4.503 -14.371 1.00 90.56 77 VAL A C 1
ATOM 573 O O . VAL A 1 77 ? 0.125 3.432 -14.977 1.00 90.56 77 VAL A O 1
ATOM 576 N N . LEU A 1 78 ? 0.037 4.566 -13.039 1.00 93.00 78 LEU A N 1
ATOM 577 C CA . LEU A 1 78 ? -0.171 3.397 -12.184 1.00 93.00 78 LEU A CA 1
ATOM 578 C C . LEU A 1 78 ? -1.613 3.366 -11.693 1.00 93.00 78 LEU A C 1
ATOM 580 O O . LEU A 1 78 ? -2.043 4.298 -11.017 1.00 93.00 78 LEU A O 1
ATOM 584 N N . THR A 1 79 ? -2.325 2.278 -11.977 1.00 94.25 79 THR A N 1
ATOM 585 C CA . THR A 1 79 ? -3.716 2.074 -11.559 1.00 94.25 79 THR A CA 1
ATOM 586 C C . THR A 1 79 ? -3.774 1.016 -10.459 1.00 94.25 79 THR A C 1
ATOM 588 O O . THR A 1 79 ? -3.358 -0.128 -10.648 1.00 94.25 79 THR A O 1
ATOM 591 N N . PHE A 1 80 ? -4.308 1.382 -9.298 1.00 92.81 80 PHE A N 1
ATOM 592 C CA . PHE A 1 80 ? -4.535 0.485 -8.167 1.00 92.81 80 PHE A CA 1
ATOM 593 C C . PHE A 1 80 ? -6.003 0.083 -8.132 1.00 92.81 80 PHE A C 1
ATOM 595 O O . PHE A 1 80 ? -6.877 0.944 -8.100 1.00 92.81 80 PHE A O 1
ATOM 602 N N . THR A 1 81 ? -6.275 -1.218 -8.111 1.00 91.31 81 THR A N 1
ATOM 603 C CA . THR A 1 81 ? -7.636 -1.766 -8.074 1.00 91.31 81 THR A CA 1
ATOM 604 C C . THR A 1 81 ? -7.827 -2.549 -6.789 1.00 91.31 81 THR A C 1
ATOM 606 O O . THR A 1 81 ? -7.046 -3.449 -6.489 1.00 91.31 81 THR A O 1
ATOM 609 N N . ALA A 1 82 ? -8.863 -2.226 -6.020 1.00 86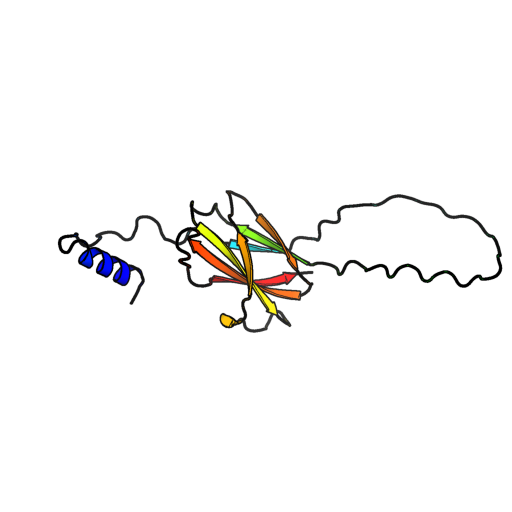.50 82 ALA A N 1
ATOM 610 C CA . ALA A 1 82 ? -9.206 -2.995 -4.831 1.00 86.50 82 ALA A CA 1
ATOM 611 C C . ALA A 1 82 ? -10.203 -4.110 -5.167 1.00 86.50 82 ALA A C 1
ATOM 613 O O . ALA A 1 82 ? -11.167 -3.889 -5.900 1.00 86.50 82 ALA A O 1
ATOM 614 N N . SER A 1 83 ? -10.022 -5.294 -4.575 1.00 83.94 83 SER A N 1
ATOM 615 C CA . SER A 1 83 ? -10.981 -6.402 -4.700 1.00 83.94 83 SER A CA 1
ATOM 616 C C . SER A 1 83 ? -12.345 -6.113 -4.065 1.00 83.94 83 SER A C 1
ATOM 618 O O . SER A 1 83 ? -13.327 -6.792 -4.362 1.00 83.94 83 SER A O 1
ATOM 620 N N . GLY A 1 84 ? -12.408 -5.127 -3.172 1.00 81.44 84 GLY A N 1
ATOM 621 C CA . GLY A 1 84 ? -13.594 -4.777 -2.411 1.00 81.44 84 GLY A CA 1
ATOM 622 C C . GLY A 1 84 ? -13.462 -3.408 -1.745 1.00 81.44 84 GLY A C 1
ATOM 623 O O . GLY A 1 84 ? -12.396 -2.787 -1.790 1.00 81.44 84 GLY A O 1
ATOM 624 N N . PRO A 1 85 ? -14.572 -2.896 -1.185 1.00 85.00 85 PRO A N 1
ATOM 625 C CA . PRO A 1 85 ? -14.581 -1.592 -0.561 1.00 85.00 85 PRO A CA 1
ATOM 626 C C . PRO A 1 85 ? -13.850 -1.610 0.778 1.00 85.00 85 PRO A C 1
ATOM 628 O O . PRO A 1 85 ? -14.046 -2.511 1.597 1.00 85.00 85 PRO A O 1
ATOM 631 N N . ASN A 1 86 ? -13.126 -0.534 1.082 1.00 87.56 86 ASN A N 1
ATOM 632 C CA . ASN A 1 86 ? -12.594 -0.348 2.421 1.00 87.56 86 ASN A CA 1
ATOM 633 C C . ASN A 1 86 ? -13.719 -0.320 3.470 1.00 87.56 86 ASN A C 1
ATOM 635 O O . ASN A 1 86 ? -14.797 0.245 3.273 1.00 87.56 86 ASN A O 1
ATOM 639 N N . THR A 1 87 ? -13.444 -0.922 4.629 1.00 88.75 87 THR A N 1
ATOM 640 C CA . THR A 1 87 ? -14.347 -0.844 5.783 1.00 88.75 87 THR A CA 1
ATOM 641 C C . THR A 1 87 ? -14.458 0.604 6.268 1.00 88.75 87 THR A C 1
ATOM 643 O O . THR A 1 87 ? -13.481 1.347 6.244 1.00 88.75 87 THR A O 1
ATOM 646 N N . ALA A 1 88 ? -15.634 1.007 6.758 1.00 86.56 88 ALA A N 1
ATOM 647 C CA . ALA A 1 88 ? -15.852 2.350 7.293 1.00 86.56 88 ALA A CA 1
ATOM 648 C C . ALA A 1 88 ? -14.796 2.733 8.350 1.00 86.56 88 ALA A C 1
ATOM 650 O O . ALA A 1 88 ? -14.557 1.991 9.304 1.00 86.56 88 ALA A O 1
ATOM 651 N N . GLY A 1 89 ? -14.176 3.903 8.177 1.00 86.81 89 GLY A N 1
ATOM 652 C CA . GLY A 1 89 ? -13.101 4.398 9.045 1.00 86.81 89 GLY A CA 1
ATOM 653 C C . GLY A 1 89 ? -11.710 3.824 8.745 1.00 86.81 89 GLY A C 1
ATOM 654 O O . GLY A 1 89 ? -10.748 4.234 9.391 1.00 86.81 89 GLY A O 1
ATOM 655 N N . ILE A 1 90 ? -11.582 2.919 7.772 1.00 90.69 90 ILE A N 1
ATOM 656 C CA . ILE A 1 90 ? -10.303 2.412 7.270 1.00 90.69 90 ILE A CA 1
ATOM 657 C C . ILE A 1 90 ? -10.030 3.023 5.896 1.00 90.69 90 ILE A C 1
ATOM 659 O O . ILE A 1 90 ? -10.910 3.066 5.041 1.00 90.69 90 ILE A O 1
ATOM 663 N N . VAL A 1 91 ? -8.795 3.465 5.686 1.00 94.00 91 VAL A N 1
ATOM 664 C CA . VAL A 1 91 ? -8.273 3.897 4.387 1.00 94.00 91 VAL A CA 1
ATOM 665 C C . VAL A 1 91 ? -7.086 3.027 3.994 1.00 94.00 91 VAL A C 1
ATOM 667 O O . VAL A 1 91 ? -6.414 2.434 4.843 1.00 94.00 91 VAL A O 1
ATOM 670 N N . THR A 1 92 ? -6.820 2.957 2.699 1.00 95.38 92 THR A N 1
ATOM 671 C CA . THR A 1 92 ? -5.644 2.289 2.147 1.00 95.38 92 THR A CA 1
ATOM 672 C C . THR A 1 92 ? -4.562 3.327 1.914 1.00 95.38 92 THR A C 1
ATOM 674 O O . THR A 1 92 ? -4.768 4.290 1.187 1.00 95.38 92 THR A O 1
ATOM 677 N N . GLU A 1 93 ? -3.402 3.153 2.528 1.00 96.31 93 GLU A N 1
ATOM 678 C CA . GLU A 1 93 ? -2.228 3.956 2.209 1.00 96.31 93 GLU A CA 1
ATOM 679 C C . GLU A 1 93 ? -1.410 3.240 1.140 1.00 96.31 93 GLU A C 1
ATOM 681 O O . GLU A 1 93 ? -1.012 2.088 1.328 1.00 96.31 93 GLU A O 1
ATOM 686 N N . LEU A 1 94 ? -1.173 3.928 0.029 1.00 97.12 94 LEU A N 1
ATOM 687 C CA . LEU A 1 94 ? -0.422 3.430 -1.113 1.00 97.12 94 LEU A CA 1
ATOM 688 C C . LEU A 1 94 ? 1.022 3.920 -1.048 1.00 97.12 94 LEU A C 1
ATOM 690 O O . LEU A 1 94 ? 1.296 5.061 -0.664 1.00 97.12 94 LEU A O 1
ATOM 694 N N . PHE A 1 95 ? 1.948 3.061 -1.461 1.00 97.88 95 PHE A N 1
ATOM 695 C CA . PHE A 1 95 ? 3.372 3.353 -1.483 1.00 97.88 95 PHE A CA 1
ATOM 696 C C . PHE A 1 95 ? 4.009 2.978 -2.809 1.00 97.88 95 PHE A C 1
ATOM 698 O O . PHE A 1 95 ? 3.676 1.958 -3.416 1.00 97.88 95 PHE A O 1
ATOM 705 N N . LEU A 1 96 ? 5.026 3.754 -3.176 1.00 97.62 96 LEU A N 1
ATOM 706 C CA . LEU A 1 96 ? 5.899 3.480 -4.306 1.00 97.62 96 LEU A CA 1
ATOM 707 C C . LEU A 1 96 ? 7.362 3.470 -3.876 1.00 97.62 96 LEU A C 1
ATOM 709 O O . LEU A 1 96 ? 7.800 4.271 -3.050 1.00 97.62 96 LEU A O 1
ATOM 713 N N . GLN A 1 97 ? 8.142 2.595 -4.494 1.00 97.50 97 GLN A N 1
ATOM 714 C CA . GLN A 1 97 ? 9.595 2.651 -4.481 1.00 97.50 97 GLN A CA 1
ATOM 715 C C . GLN A 1 97 ? 10.083 2.671 -5.936 1.00 97.50 97 GLN A C 1
ATOM 717 O O . GLN A 1 97 ? 10.000 1.639 -6.606 1.00 97.50 97 GLN A O 1
ATOM 722 N N . PRO A 1 98 ? 10.626 3.798 -6.432 1.00 96.12 98 PRO A N 1
ATOM 723 C CA . PRO A 1 98 ? 11.265 3.839 -7.742 1.00 96.12 98 PRO A CA 1
ATOM 724 C C . PRO A 1 98 ? 12.466 2.888 -7.800 1.00 96.12 98 PRO A C 1
ATOM 726 O O . PRO A 1 98 ? 13.282 2.823 -6.872 1.00 96.12 98 PRO A O 1
ATOM 729 N N . LEU A 1 99 ? 12.595 2.160 -8.904 1.00 95.31 99 LEU A N 1
ATOM 730 C CA . LEU A 1 99 ? 13.647 1.186 -9.163 1.00 95.31 99 LEU A CA 1
ATOM 731 C C . LEU A 1 99 ? 14.353 1.506 -10.482 1.00 95.31 99 LEU A C 1
ATOM 733 O O . LEU A 1 99 ? 13.735 1.847 -11.483 1.00 95.31 99 LEU A O 1
ATOM 737 N N . ALA A 1 100 ? 15.670 1.309 -10.512 1.00 93.00 100 ALA A N 1
ATOM 738 C CA . ALA A 1 100 ? 16.444 1.461 -11.746 1.00 93.00 100 ALA A CA 1
ATOM 739 C C . ALA A 1 100 ? 16.173 0.337 -12.768 1.00 93.00 100 ALA A C 1
ATOM 741 O O . ALA A 1 100 ? 16.409 0.510 -13.959 1.00 93.00 100 ALA A O 1
ATOM 742 N N . SER A 1 101 ? 15.735 -0.842 -12.310 1.00 92.69 101 SER A N 1
ATOM 743 C CA . SER A 1 101 ? 15.408 -1.987 -13.166 1.00 92.69 101 SER A CA 1
ATOM 744 C C . SER A 1 101 ? 14.524 -3.001 -12.438 1.00 92.69 101 SER A C 1
ATOM 746 O O . SER A 1 101 ? 14.496 -3.036 -11.207 1.00 92.69 101 SER A O 1
ATOM 748 N N . ARG A 1 102 ? 13.864 -3.883 -13.201 1.00 92.62 102 ARG A N 1
ATOM 749 C CA . ARG A 1 102 ? 12.969 -4.939 -12.691 1.00 92.62 102 ARG A CA 1
ATOM 750 C C . ARG A 1 102 ? 13.586 -5.841 -11.618 1.00 92.62 102 ARG A C 1
ATOM 752 O O . ARG A 1 102 ? 12.896 -6.261 -10.702 1.00 92.62 102 ARG A O 1
ATOM 759 N N . ASN A 1 103 ? 14.878 -6.152 -11.732 1.00 91.62 103 ASN A N 1
ATOM 760 C CA . ASN A 1 103 ? 15.552 -7.121 -10.855 1.00 91.62 103 ASN A CA 1
ATOM 761 C C . ASN A 1 103 ? 16.124 -6.481 -9.580 1.00 91.62 103 ASN A C 1
ATOM 763 O O . ASN A 1 103 ? 16.854 -7.132 -8.828 1.00 91.62 103 ASN A O 1
ATOM 767 N N . ARG A 1 104 ? 15.871 -5.187 -9.346 1.00 91.00 104 ARG A N 1
ATOM 768 C CA . ARG A 1 104 ? 16.329 -4.521 -8.127 1.00 91.00 104 ARG A CA 1
ATOM 769 C C . ARG A 1 104 ? 15.530 -5.000 -6.922 1.00 91.00 104 ARG A C 1
ATOM 771 O O . ARG A 1 104 ? 14.317 -5.150 -6.970 1.00 91.00 104 ARG A O 1
ATOM 778 N N . ARG A 1 105 ? 16.247 -5.187 -5.815 1.00 91.69 105 ARG A N 1
ATOM 779 C CA . ARG A 1 105 ? 15.669 -5.542 -4.521 1.00 91.69 105 ARG A CA 1
ATOM 780 C C . ARG A 1 105 ? 14.854 -4.379 -3.941 1.00 91.69 105 ARG A C 1
ATOM 782 O O . ARG A 1 105 ? 15.295 -3.227 -3.993 1.00 91.69 105 ARG A O 1
ATOM 789 N N . THR A 1 106 ? 13.708 -4.705 -3.355 1.00 94.56 106 THR A N 1
ATOM 790 C CA . THR A 1 106 ? 12.869 -3.790 -2.575 1.00 94.56 106 THR A CA 1
ATOM 791 C C . THR A 1 106 ? 13.369 -3.685 -1.135 1.00 94.56 106 THR A C 1
ATOM 793 O O . THR A 1 106 ? 14.019 -4.593 -0.609 1.00 94.56 106 THR A O 1
ATOM 796 N N . TYR A 1 107 ? 13.114 -2.540 -0.508 1.00 93.19 107 TYR A N 1
ATOM 797 C CA . TYR A 1 107 ? 13.522 -2.263 0.865 1.00 93.19 107 TYR A CA 1
ATOM 798 C C . TYR A 1 107 ? 12.404 -1.493 1.560 1.00 93.19 107 TYR A C 1
ATOM 800 O O . TYR A 1 107 ? 11.990 -0.441 1.072 1.00 93.19 107 TYR A O 1
ATOM 808 N N . LEU A 1 108 ? 11.931 -1.993 2.704 1.00 90.62 108 LEU A N 1
ATOM 809 C CA . LEU A 1 108 ? 10.776 -1.425 3.410 1.00 90.62 108 LEU A CA 1
ATOM 810 C C . LEU A 1 108 ? 10.958 0.068 3.726 1.00 90.62 108 LEU A C 1
ATOM 812 O O . LEU A 1 108 ? 10.031 0.855 3.581 1.00 90.62 108 LEU A O 1
ATOM 816 N N . GLU A 1 109 ? 12.173 0.481 4.075 1.00 93.75 109 GLU A N 1
ATOM 817 C CA . GLU A 1 109 ? 12.536 1.864 4.387 1.00 93.75 109 GLU A CA 1
ATOM 818 C C . GLU A 1 109 ? 12.620 2.794 3.160 1.00 93.75 109 GLU A C 1
ATOM 820 O O . GLU A 1 109 ? 12.738 4.018 3.296 1.00 93.75 109 GLU A O 1
ATOM 825 N N . ARG A 1 110 ? 12.592 2.236 1.945 1.00 95.56 110 ARG A N 1
ATOM 826 C CA . ARG A 1 110 ? 12.681 2.990 0.685 1.00 95.56 110 ARG A CA 1
ATOM 827 C C . ARG A 1 110 ? 11.336 3.226 0.019 1.00 95.56 110 ARG A C 1
ATOM 829 O O . ARG A 1 110 ? 11.276 4.075 -0.867 1.00 95.56 110 ARG A O 1
ATOM 836 N N . TYR A 1 111 ? 10.281 2.556 0.468 1.00 97.44 111 TYR A N 1
ATOM 837 C CA . TYR A 1 111 ? 8.928 2.926 0.082 1.00 97.44 111 TYR A CA 1
ATOM 838 C C . TYR A 1 111 ? 8.633 4.363 0.515 1.00 97.44 111 TYR A C 1
ATOM 840 O O . TYR A 1 111 ? 9.038 4.828 1.587 1.00 97.44 111 TYR A O 1
ATOM 848 N N . ARG A 1 112 ? 7.975 5.099 -0.372 1.00 97.31 112 ARG A N 1
ATOM 849 C CA . ARG A 1 112 ? 7.521 6.468 -0.158 1.00 97.31 112 ARG A CA 1
ATOM 850 C C . ARG A 1 112 ? 6.014 6.493 -0.265 1.00 97.31 112 ARG A C 1
ATOM 852 O O . ARG A 1 112 ? 5.441 5.800 -1.100 1.00 97.31 112 ARG A O 1
ATOM 859 N N . HIS A 1 113 ? 5.409 7.267 0.626 1.00 96.62 113 HIS A N 1
ATOM 860 C CA . HIS A 1 113 ? 3.981 7.520 0.614 1.00 96.62 113 HIS A CA 1
ATOM 861 C C . HIS A 1 113 ? 3.575 8.099 -0.744 1.00 96.62 113 HIS A C 1
ATOM 863 O O . HIS A 1 113 ? 4.227 9.028 -1.224 1.00 96.62 113 HIS A O 1
ATOM 869 N N . LEU A 1 114 ? 2.522 7.541 -1.337 1.00 96.56 114 LEU A N 1
ATOM 870 C CA . LEU A 1 114 ? 1.885 8.066 -2.540 1.00 96.56 114 LEU A CA 1
ATOM 871 C C . LEU A 1 114 ? 0.602 8.811 -2.170 1.00 96.56 114 LEU A C 1
ATOM 873 O O . LEU A 1 114 ? 0.489 10.003 -2.439 1.00 96.56 114 LEU A O 1
ATOM 877 N N . ALA A 1 115 ? -0.348 8.105 -1.553 1.00 96.50 115 ALA A N 1
ATOM 878 C CA . ALA A 1 115 ? -1.655 8.649 -1.203 1.00 96.50 115 ALA A CA 1
ATOM 879 C C . ALA A 1 115 ? -2.345 7.835 -0.098 1.00 96.50 115 ALA A C 1
ATOM 881 O O . ALA A 1 115 ? -2.035 6.661 0.119 1.00 96.50 115 ALA A O 1
ATOM 882 N N . PHE A 1 116 ? -3.319 8.462 0.565 1.00 95.62 116 PHE A N 1
ATOM 883 C CA . PHE A 1 116 ? -4.376 7.769 1.302 1.00 95.62 116 PHE A CA 1
ATOM 884 C C . PHE A 1 116 ? -5.630 7.708 0.438 1.00 95.62 116 PHE A C 1
ATOM 886 O O . PHE A 1 116 ? -6.119 8.738 -0.022 1.00 95.62 116 PHE A O 1
ATOM 893 N N . THR A 1 117 ? -6.171 6.510 0.281 1.00 94.12 117 THR A N 1
ATOM 894 C CA . THR A 1 117 ? -7.233 6.222 -0.674 1.00 94.12 117 THR A CA 1
ATOM 895 C C . THR A 1 117 ? -8.329 5.428 0.008 1.00 94.12 117 THR A C 1
ATOM 897 O O . THR A 1 117 ? -8.075 4.392 0.626 1.00 94.12 117 THR A O 1
ATOM 900 N N . GLY A 1 118 ? -9.560 5.921 -0.084 1.00 91.69 118 GLY A N 1
ATOM 901 C CA . GLY A 1 118 ? -10.737 5.118 0.215 1.00 91.69 118 GLY A CA 1
ATOM 902 C C . GLY A 1 118 ? -11.194 4.443 -1.067 1.00 91.69 118 GLY A C 1
ATOM 903 O O . GLY A 1 118 ? -11.584 5.139 -1.994 1.00 91.69 118 GLY A O 1
ATOM 904 N N . PHE A 1 119 ? -11.163 3.116 -1.120 1.00 89.06 119 PHE A N 1
ATOM 905 C CA . PHE A 1 119 ? -11.702 2.359 -2.247 1.00 89.06 119 PHE A CA 1
ATOM 906 C C . PHE A 1 119 ? -13.179 2.039 -1.991 1.00 89.06 119 PHE A C 1
ATOM 908 O O . PHE A 1 119 ? -13.468 1.272 -1.070 1.00 89.06 119 PHE A O 1
ATOM 915 N N . PRO A 1 120 ? -14.141 2.627 -2.723 1.00 84.81 120 PRO A N 1
ATOM 916 C CA . PRO A 1 120 ? -15.508 2.121 -2.758 1.00 84.81 120 PRO A CA 1
ATOM 917 C C . PRO A 1 120 ? -15.609 0.810 -3.563 1.00 84.81 120 PRO A C 1
ATOM 919 O O . PRO A 1 120 ? -14.638 0.287 -4.103 1.00 84.81 120 PRO A O 1
ATOM 922 N N . LEU A 1 121 ? -16.803 0.216 -3.614 1.00 79.75 121 LEU A N 1
ATOM 923 C CA . LEU A 1 121 ? -16.996 -1.065 -4.295 1.00 79.75 121 LEU A CA 1
ATOM 924 C C . LEU A 1 121 ? -16.701 -0.921 -5.798 1.00 79.75 121 LEU A C 1
ATOM 926 O O . LEU A 1 121 ? -17.346 -0.122 -6.472 1.00 79.75 121 LEU A O 1
ATOM 930 N N . GLY A 1 122 ? -15.766 -1.727 -6.310 1.00 75.75 122 GLY A N 1
ATOM 931 C CA . GLY A 1 122 ? -15.413 -1.764 -7.733 1.00 75.75 122 GLY A CA 1
ATOM 932 C C . GLY A 1 122 ? -14.613 -0.555 -8.227 1.00 75.75 122 GLY A C 1
ATOM 933 O O . GLY A 1 122 ? -14.602 -0.297 -9.427 1.00 75.75 122 GLY A O 1
ATOM 934 N N . SER A 1 123 ? -13.980 0.204 -7.329 1.00 84.25 123 SER A N 1
ATOM 935 C CA . SER A 1 123 ? -13.172 1.365 -7.708 1.00 84.25 123 SER A CA 1
ATOM 936 C C . SER A 1 123 ? -11.727 1.009 -8.033 1.00 84.25 123 SER A C 1
ATOM 938 O O . SER A 1 123 ? -11.121 0.163 -7.368 1.00 84.25 123 SER A O 1
ATOM 940 N N . ALA A 1 124 ? -11.168 1.758 -8.976 1.00 89.88 124 ALA A N 1
ATOM 941 C CA . ALA A 1 124 ? -9.746 1.832 -9.243 1.00 89.88 124 ALA A CA 1
ATOM 942 C C . ALA A 1 124 ? -9.288 3.292 -9.167 1.00 89.88 124 ALA A C 1
ATOM 944 O O . ALA A 1 124 ? -10.071 4.201 -9.440 1.00 89.88 124 ALA A O 1
ATOM 945 N N . GLU A 1 125 ? -8.033 3.499 -8.783 1.00 92.06 125 GLU A N 1
ATOM 946 C CA . GLU A 1 125 ? -7.440 4.822 -8.585 1.00 92.06 125 GLU A CA 1
ATOM 947 C C . GLU A 1 125 ? -6.108 4.898 -9.322 1.00 92.06 125 GLU A C 1
ATOM 949 O O . GLU A 1 125 ? -5.240 4.036 -9.147 1.00 92.06 125 GLU A O 1
ATOM 954 N N . SER A 1 126 ? -5.963 5.922 -10.160 1.00 93.00 126 SER A N 1
ATOM 955 C CA . SER A 1 126 ? -4.833 6.081 -11.073 1.00 93.00 126 SER A CA 1
ATOM 956 C C . SER A 1 126 ? -3.961 7.259 -10.663 1.00 93.00 126 SER A C 1
ATOM 958 O O . SER A 1 126 ? -4.460 8.338 -10.346 1.00 93.00 126 SER A O 1
ATOM 960 N N . TYR A 1 127 ? -2.646 7.058 -10.699 1.00 92.94 127 TYR A N 1
ATOM 961 C CA . TYR A 1 127 ? -1.666 8.056 -10.287 1.00 92.94 127 TYR A CA 1
ATOM 962 C C . TYR A 1 127 ? -0.633 8.281 -11.393 1.00 92.94 127 TYR A C 1
ATOM 964 O O . TYR A 1 127 ? 0.003 7.307 -11.816 1.00 92.94 127 TYR A O 1
ATOM 972 N N . PRO A 1 128 ? -0.433 9.536 -11.837 1.00 92.94 128 PRO A N 1
ATOM 973 C CA . PRO A 1 128 ? 0.640 9.863 -12.759 1.00 92.94 128 PRO A CA 1
ATOM 974 C C . PRO A 1 128 ? 1.989 9.720 -12.052 1.00 92.94 128 PRO A C 1
ATOM 976 O O . PRO A 1 128 ? 2.174 10.139 -10.904 1.00 92.94 128 PRO A O 1
ATOM 979 N N . VAL A 1 129 ? 2.942 9.108 -12.741 1.00 91.56 129 VAL A N 1
ATOM 980 C CA . VAL A 1 129 ? 4.317 8.905 -12.293 1.00 91.56 129 VAL A CA 1
ATOM 981 C C . VAL A 1 129 ? 5.269 9.112 -13.463 1.00 91.56 129 VAL A C 1
ATOM 983 O O . VAL A 1 129 ? 4.907 8.965 -14.625 1.00 91.56 129 VAL A O 1
ATOM 986 N N . SER A 1 130 ? 6.528 9.424 -13.171 1.00 91.56 130 SER A N 1
ATOM 987 C CA . SER A 1 130 ? 7.548 9.390 -14.218 1.00 91.56 130 SER A CA 1
ATOM 988 C C . SER A 1 130 ? 7.684 7.968 -14.788 1.00 91.56 130 SER A C 1
ATOM 990 O O . SER A 1 130 ? 7.559 7.003 -14.031 1.00 91.56 130 SER A O 1
ATOM 992 N N . PRO A 1 131 ? 7.997 7.801 -16.080 1.00 91.38 131 PRO A N 1
ATOM 993 C CA . PRO A 1 131 ? 8.247 6.484 -16.652 1.00 91.38 131 PRO A CA 1
ATOM 994 C C . PRO A 1 131 ? 9.382 5.761 -15.926 1.00 91.38 131 PRO A C 1
ATOM 996 O O . PRO A 1 131 ? 10.424 6.345 -15.606 1.00 91.38 131 PRO A O 1
ATOM 999 N N . GLY A 1 132 ? 9.210 4.466 -15.668 1.00 93.25 132 GLY A N 1
ATOM 1000 C CA . GLY A 1 132 ? 10.205 3.691 -14.936 1.00 93.25 132 GLY A CA 1
ATOM 1001 C C . GLY A 1 132 ? 9.674 2.430 -14.270 1.00 93.25 132 GLY A C 1
ATOM 1002 O O . GLY A 1 132 ? 8.509 2.061 -14.392 1.00 93.25 132 GLY A O 1
ATOM 1003 N N . TRP A 1 133 ? 10.563 1.737 -13.555 1.00 95.81 133 TRP A N 1
ATOM 1004 C CA . TRP A 1 133 ? 10.192 0.583 -12.740 1.00 95.81 133 TRP A CA 1
ATOM 1005 C C . TRP A 1 133 ? 9.817 1.033 -11.334 1.00 95.81 133 TRP A C 1
ATOM 1007 O O . TRP A 1 133 ? 10.549 1.799 -10.710 1.00 95.81 133 TRP A O 1
ATOM 1017 N N . TYR A 1 134 ? 8.729 0.492 -10.804 1.00 96.94 134 TYR A N 1
ATOM 1018 C CA . TYR A 1 134 ? 8.244 0.785 -9.463 1.00 96.94 134 TYR A CA 1
ATOM 1019 C C . TYR A 1 134 ? 7.936 -0.509 -8.732 1.00 96.94 134 TYR A C 1
ATOM 1021 O O . TYR A 1 134 ? 7.294 -1.395 -9.288 1.00 96.94 134 TYR A O 1
ATOM 1029 N N . ALA A 1 135 ? 8.373 -0.611 -7.478 1.00 97.00 135 ALA A N 1
ATOM 1030 C CA . ALA A 1 135 ? 7.736 -1.528 -6.548 1.00 97.00 135 ALA A CA 1
ATOM 1031 C C . ALA A 1 135 ? 6.565 -0.816 -5.877 1.00 97.00 135 ALA A C 1
ATOM 1033 O O . ALA A 1 135 ? 6.714 0.306 -5.386 1.00 97.00 135 ALA A O 1
ATOM 1034 N N . CYS A 1 136 ? 5.418 -1.477 -5.855 1.00 96.69 136 CYS A N 1
ATOM 1035 C CA . CYS A 1 136 ? 4.191 -0.966 -5.272 1.00 96.69 136 CYS A CA 1
ATOM 1036 C C . CYS A 1 136 ? 3.885 -1.734 -3.991 1.00 96.69 136 CYS A C 1
ATOM 1038 O O . CYS A 1 136 ? 4.110 -2.943 -3.903 1.00 96.69 136 CYS A O 1
ATOM 1040 N N . ALA A 1 137 ? 3.364 -1.034 -2.995 1.00 95.88 137 ALA A N 1
ATOM 1041 C CA . ALA A 1 137 ? 2.936 -1.636 -1.747 1.00 95.88 137 ALA A CA 1
ATOM 1042 C C . ALA A 1 137 ? 1.757 -0.861 -1.165 1.00 95.88 137 ALA A C 1
ATOM 1044 O O . ALA A 1 137 ? 1.488 0.273 -1.562 1.00 95.88 137 ALA A O 1
ATOM 1045 N N . TYR A 1 138 ? 1.069 -1.464 -0.205 1.00 95.56 138 TYR A N 1
ATOM 1046 C CA . TYR A 1 138 ? -0.015 -0.815 0.519 1.00 95.56 138 TYR A CA 1
ATOM 1047 C C . TYR A 1 138 ? -0.008 -1.203 1.996 1.00 95.56 138 TYR A C 1
ATOM 1049 O O . TYR A 1 138 ? 0.625 -2.178 2.406 1.00 95.56 138 TYR A O 1
ATOM 1057 N N . ARG A 1 139 ? -0.735 -0.444 2.811 1.00 94.88 139 ARG A N 1
ATOM 1058 C CA . ARG A 1 139 ? -1.168 -0.875 4.145 1.00 94.88 139 ARG A CA 1
ATOM 1059 C C . ARG A 1 139 ? -2.539 -0.292 4.453 1.00 94.88 139 ARG A C 1
ATOM 1061 O O . ARG A 1 139 ? -2.932 0.709 3.862 1.00 94.88 139 ARG A O 1
ATOM 1068 N N . PHE A 1 140 ? -3.245 -0.877 5.409 1.00 93.75 140 PHE A N 1
ATOM 1069 C CA . PHE A 1 140 ? -4.491 -0.305 5.906 1.00 93.75 140 PHE A CA 1
ATOM 1070 C C . PHE A 1 140 ? -4.219 0.585 7.109 1.00 93.75 140 PHE A C 1
ATOM 1072 O O . PHE A 1 140 ? -3.410 0.234 7.973 1.00 93.75 140 PHE A O 1
ATOM 1079 N N . VAL A 1 141 ? -4.908 1.721 7.165 1.00 92.19 141 VAL A N 1
ATOM 1080 C CA . VAL A 1 141 ? -4.802 2.698 8.246 1.00 92.19 141 VAL A CA 1
ATOM 1081 C C . VAL A 1 141 ? -6.194 3.035 8.757 1.00 92.19 141 VAL A C 1
ATOM 1083 O O . VAL A 1 141 ? -7.095 3.353 7.985 1.00 92.19 141 VAL A O 1
ATOM 1086 N N . ASN A 1 142 ? -6.378 2.975 10.070 1.00 91.25 142 ASN A N 1
ATOM 1087 C CA . ASN A 1 142 ? -7.569 3.498 10.717 1.00 91.25 142 ASN A CA 1
ATOM 1088 C C . ASN A 1 142 ? -7.481 5.026 10.744 1.00 91.25 142 ASN A C 1
ATOM 1090 O O . ASN A 1 142 ? -6.651 5.592 11.453 1.00 91.25 142 ASN A O 1
ATOM 1094 N N . ALA A 1 143 ? -8.346 5.695 9.985 1.00 87.12 143 ALA A N 1
ATOM 1095 C CA . ALA A 1 143 ? -8.323 7.147 9.830 1.00 87.12 143 ALA A CA 1
ATOM 1096 C C . ALA A 1 143 ? -8.622 7.897 11.141 1.00 87.12 143 ALA A C 1
ATOM 1098 O O . ALA A 1 143 ? -8.222 9.048 11.294 1.00 87.12 143 ALA A O 1
ATOM 1099 N N . ASN A 1 144 ? -9.295 7.249 12.098 1.00 87.12 144 ASN A N 1
ATOM 1100 C CA . ASN A 1 144 ? -9.659 7.863 13.375 1.00 87.12 144 ASN A CA 1
ATOM 1101 C C . ASN A 1 144 ? -8.558 7.730 14.434 1.00 87.12 144 ASN A C 1
ATOM 1103 O O . ASN A 1 144 ? -8.429 8.600 15.292 1.00 87.12 144 ASN A O 1
ATOM 1107 N N . THR A 1 145 ? -7.793 6.634 14.414 1.00 86.56 145 THR A N 1
ATOM 1108 C CA . THR A 1 145 ? -6.784 6.332 15.450 1.00 86.56 145 THR A CA 1
ATOM 1109 C C . THR A 1 145 ? -5.344 6.448 14.956 1.00 86.56 145 THR A C 1
ATOM 1111 O O . THR A 1 145 ? -4.428 6.509 15.772 1.00 86.56 145 THR A O 1
ATOM 1114 N N . GLY A 1 146 ? -5.123 6.468 13.638 1.00 88.25 146 GLY A N 1
ATOM 1115 C CA . GLY A 1 146 ? -3.798 6.410 13.017 1.00 88.25 146 GLY A CA 1
ATOM 1116 C C . GLY A 1 146 ? -3.130 5.033 13.102 1.00 88.25 146 GLY A C 1
ATOM 1117 O O . GLY A 1 146 ? -1.984 4.879 12.681 1.00 88.25 146 GLY A O 1
ATOM 1118 N N . GLU A 1 147 ? -3.814 4.022 13.645 1.00 86.88 147 GLU A N 1
ATOM 1119 C CA . GLU A 1 147 ? -3.296 2.656 13.708 1.00 86.88 147 GLU A CA 1
ATOM 1120 C C . GLU A 1 147 ? -3.161 2.074 12.301 1.00 86.88 147 GLU A C 1
ATOM 1122 O O . GLU A 1 147 ? -4.087 2.165 11.495 1.00 86.88 147 GLU A O 1
ATOM 1127 N N . ALA A 1 148 ? -2.019 1.448 12.014 1.00 89.12 148 ALA A N 1
ATOM 1128 C CA . ALA A 1 148 ? -1.696 0.940 10.687 1.00 89.12 148 ALA A CA 1
ATOM 1129 C C . ALA A 1 148 ? -1.253 -0.526 10.717 1.00 89.12 148 ALA A C 1
ATOM 1131 O O . ALA A 1 148 ? -0.609 -0.982 11.667 1.00 89.12 148 ALA A O 1
ATOM 1132 N N . THR A 1 149 ? -1.554 -1.259 9.645 1.00 89.81 149 THR A N 1
ATOM 1133 C CA . THR A 1 149 ? -0.996 -2.597 9.417 1.00 89.81 149 TH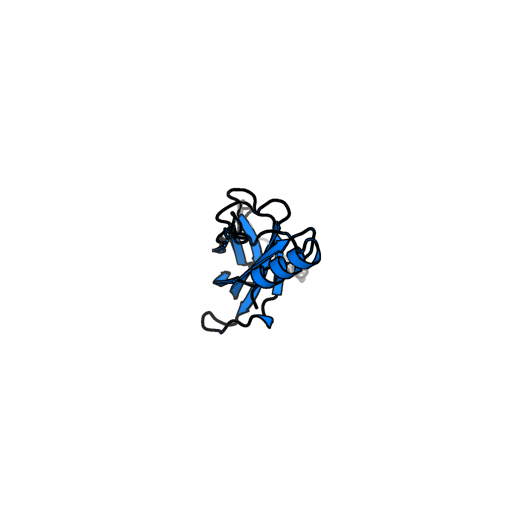R A CA 1
ATOM 1134 C C . THR A 1 149 ? 0.462 -2.519 8.957 1.00 89.81 149 THR A C 1
ATOM 1136 O O . THR A 1 149 ? 0.992 -1.451 8.642 1.00 89.81 149 THR A O 1
ATOM 1139 N N . ALA A 1 150 ? 1.129 -3.675 8.887 1.00 90.31 150 ALA A N 1
ATOM 1140 C CA . ALA A 1 150 ? 2.399 -3.773 8.176 1.00 90.31 150 ALA A CA 1
ATOM 1141 C C . ALA A 1 150 ? 2.211 -3.457 6.681 1.00 90.31 150 ALA A C 1
ATOM 1143 O O . ALA A 1 150 ? 1.117 -3.636 6.138 1.00 90.31 150 ALA A O 1
ATOM 1144 N N . ILE A 1 151 ? 3.289 -3.002 6.040 1.00 92.38 151 ILE A N 1
ATOM 1145 C CA . ILE A 1 151 ? 3.350 -2.808 4.590 1.00 92.38 151 ILE A CA 1
ATOM 1146 C C . ILE A 1 151 ? 3.289 -4.179 3.908 1.00 92.38 151 ILE A C 1
ATOM 1148 O O . ILE A 1 151 ? 4.091 -5.062 4.220 1.00 92.38 151 ILE A O 1
ATOM 1152 N N . ALA A 1 152 ? 2.348 -4.335 2.982 1.00 90.94 152 ALA A N 1
ATOM 1153 C CA . ALA A 1 152 ? 2.215 -5.480 2.095 1.00 90.94 152 ALA A CA 1
ATOM 1154 C C . ALA A 1 152 ? 2.686 -5.097 0.685 1.00 90.94 152 ALA A C 1
ATOM 1156 O O . ALA A 1 152 ? 2.175 -4.148 0.090 1.00 90.94 152 ALA A O 1
ATOM 1157 N N . GLU A 1 153 ? 3.670 -5.824 0.154 1.00 93.12 153 GLU A N 1
ATOM 1158 C CA . GLU A 1 153 ? 4.174 -5.608 -1.206 1.00 93.12 153 GLU A CA 1
ATOM 1159 C C . GLU A 1 153 ? 3.213 -6.197 -2.246 1.00 93.12 153 GLU A C 1
ATOM 1161 O O . GLU A 1 153 ? 2.758 -7.331 -2.107 1.00 93.12 153 GLU A O 1
ATOM 1166 N N . LEU A 1 154 ? 2.935 -5.428 -3.300 1.00 89.44 154 LEU A N 1
ATOM 1167 C CA . LEU A 1 154 ? 2.111 -5.836 -4.443 1.00 89.44 154 LEU A CA 1
ATOM 1168 C C . LEU A 1 154 ? 2.941 -6.434 -5.574 1.00 89.44 154 LEU A C 1
ATOM 1170 O O . LEU A 1 154 ? 2.470 -7.299 -6.306 1.00 89.44 154 LEU A O 1
ATOM 1174 N N . GLY A 1 155 ? 4.184 -5.979 -5.712 1.00 90.69 155 GLY A N 1
ATOM 1175 C CA . GLY A 1 155 ? 5.097 -6.420 -6.756 1.00 90.69 155 GLY A CA 1
ATOM 1176 C C . GLY A 1 155 ? 5.729 -5.257 -7.506 1.00 90.69 155 GLY A C 1
ATOM 1177 O O . GLY A 1 155 ? 5.629 -4.100 -7.099 1.00 90.69 155 GLY A O 1
ATOM 1178 N N . ILE A 1 156 ? 6.422 -5.595 -8.593 1.00 94.12 156 ILE A N 1
ATOM 1179 C CA . ILE A 1 156 ? 7.174 -4.652 -9.421 1.00 94.12 156 ILE A CA 1
ATOM 1180 C C . ILE A 1 156 ? 6.483 -4.499 -10.775 1.00 94.12 156 ILE A C 1
ATOM 1182 O O . ILE A 1 156 ? 6.314 -5.483 -11.497 1.00 94.12 156 ILE A O 1
ATOM 1186 N N . VAL A 1 157 ? 6.158 -3.260 -11.131 1.00 93.88 157 VAL A N 1
ATOM 1187 C CA . VAL A 1 157 ? 5.514 -2.866 -12.389 1.00 93.88 157 VAL A CA 1
ATOM 1188 C C . VAL A 1 157 ? 6.364 -1.836 -13.126 1.00 93.88 157 VAL A C 1
ATOM 1190 O O . VAL A 1 157 ? 7.237 -1.194 -12.536 1.00 93.88 157 VAL A O 1
ATOM 1193 N N . ARG A 1 158 ? 6.141 -1.698 -14.433 1.00 93.69 158 ARG A N 1
ATOM 1194 C CA . ARG A 1 158 ? 6.775 -0.670 -15.260 1.00 93.69 158 ARG A CA 1
ATOM 1195 C C . ARG A 1 158 ? 5.709 0.325 -15.695 1.00 93.69 158 ARG A C 1
ATOM 1197 O O . ARG A 1 158 ? 4.800 -0.079 -16.402 1.00 93.69 158 ARG A O 1
ATOM 1204 N N . ALA A 1 159 ? 5.839 1.578 -15.282 1.00 90.00 159 ALA A N 1
ATOM 1205 C CA . ALA A 1 159 ? 5.068 2.674 -15.851 1.00 90.00 159 ALA A CA 1
ATOM 1206 C C . ALA A 1 159 ? 5.758 3.100 -17.155 1.00 90.00 159 ALA A C 1
ATOM 1208 O O . ALA A 1 159 ? 6.982 3.296 -17.152 1.00 90.00 159 ALA A O 1
ATOM 1209 N N . GLU A 1 160 ? 5.007 3.143 -18.253 1.00 83.69 160 GLU A N 1
ATOM 1210 C CA . GLU A 1 160 ? 5.502 3.521 -19.584 1.00 83.69 160 GLU A CA 1
ATOM 1211 C C . GLU A 1 160 ? 5.160 4.965 -19.907 1.00 83.69 160 GLU A C 1
ATOM 1213 O O . GLU A 1 160 ? 4.024 5.360 -19.576 1.00 83.69 160 GLU A O 1
#

Radius of gyration: 25.65 Å; chains: 1; bounding box: 33×57×87 Å

Secondary structure (DSSP, 8-state):
--HHHHHHHHHHHH-TTPPP-SS--SS-S----EEEEEEPP---S------------------------------EEEEEEESSPPPTTEEEEEEEEEESSTTPPP-GGG-EEEEEE---TT-EEEEEE-SEEEEEEEEEEETTT--BPPPEEEEEEEE-

pLDDT: mean 75.82, std 19.66, range [33.75, 97.88]

Foldseek 3Di:
DDPLVVVVVVVCVVPVPDDDDPDDPPDDPDDWDKAKDWDDPPPDDDDDDDDDDDDDDDPDDPPDDDPPPPPPQPWFKMKIWIQAWDDPQKWKWKWKAFDQDQPDDDDLVRTDTDDTGGDHGGDMDMDTHHWGKIWMWIWMARNVPRDIDDIGTNGIDTGD